Protein AF-A0A351F8P6-F1 (afdb_monomer)

pLDDT: mean 82.87, std 14.69, range [52.62, 96.88]

Solvent-accessible surface area (backbone atoms only — not comparable to full-atom values): 5040 Å² total; per-residue (Å²): 134,89,44,73,47,76,44,80,37,58,33,55,49,45,48,89,60,68,61,67,54,68,70,44,49,72,58,48,54,76,76,27,83,34,37,39,34,35,20,58,66,56,61,92,86,68,56,73,73,51,90,73,62,92,80,55,47,73,48,72,54,31,65,60,56,51,58,57,50,54,54,52,51,52,54,53,54,49,48,55,68,78,51,120

Secondary s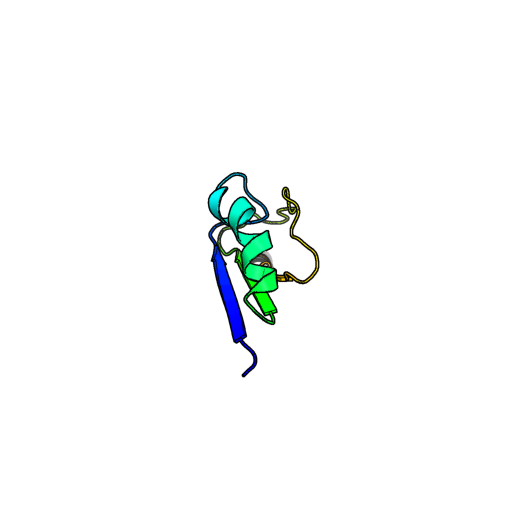tructure (DSSP, 8-state):
---EEEEEESSTTTSS--HHHHHHHHHHHHHSSEEEEEE-SPPTT----S---TTEEE--SHHHHHHHHHHHHHHHHHHHHH--

Radius of gyration: 17.73 Å; Cα contacts (8 Å, |Δi|>4): 108; chains: 1; bounding box: 32×32×55 Å

Sequence (84 aa):
MKRCLVMITSGFPFGLGETYIESEIDFLKDRFDKVIILPVELDPGAVPTRTVPQGVEYINVSARKQKIARAGDTVGGLKNLVFP

Foldseek 3Di:
DAFEAEAEAQAPQQDPPDVVCVVCQVVVQVVHQAYEYEHANDDVPGDGPDDHDPRYYYDDPNNVVVVVVVVVVVVVVVCVVVPD

Structure (mmCIF, N/CA/C/O backbone):
data_AF-A0A351F8P6-F1
#
_entry.id   AF-A0A351F8P6-F1
#
loop_
_atom_site.group_PDB
_atom_site.id
_atom_site.type_symbol
_atom_site.label_atom_id
_atom_site.label_alt_id
_atom_site.label_comp_id
_atom_site.label_asym_id
_atom_site.label_entity_id
_atom_site.label_seq_id
_atom_site.pdbx_PDB_ins_code
_atom_site.Cartn_x
_atom_site.Cartn_y
_atom_site.Cartn_z
_atom_site.occupancy
_atom_site.B_iso_or_equiv
_atom_site.auth_seq_id
_atom_site.auth_comp_id
_atom_site.auth_asym_id
_atom_site.auth_atom_id
_atom_site.pdbx_PDB_model_num
ATOM 1 N N . MET A 1 1 ? -24.029 -0.931 9.987 1.00 73.00 1 MET A N 1
ATOM 2 C CA . MET A 1 1 ? -23.726 -1.298 8.585 1.00 73.00 1 MET A CA 1
ATOM 3 C C . MET A 1 1 ? -22.226 -1.467 8.455 1.00 73.00 1 MET A C 1
ATOM 5 O O . MET A 1 1 ? -21.527 -0.625 9.003 1.00 73.00 1 MET A O 1
ATOM 9 N N . LYS A 1 2 ? -21.749 -2.517 7.774 1.00 89.12 2 LYS A N 1
ATOM 10 C CA . LYS A 1 2 ? -20.315 -2.693 7.497 1.00 89.12 2 LYS A CA 1
ATOM 11 C C . LYS A 1 2 ? -19.884 -1.730 6.387 1.00 89.12 2 LYS A C 1
ATOM 13 O O . LYS A 1 2 ? -20.573 -1.641 5.371 1.00 89.12 2 LYS A O 1
ATO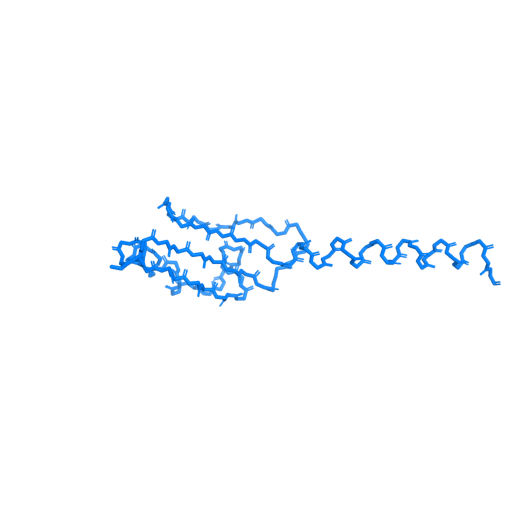M 18 N N . ARG A 1 3 ? -18.781 -1.010 6.580 1.00 95.31 3 ARG A N 1
ATOM 19 C CA . ARG A 1 3 ? -18.218 -0.026 5.649 1.00 95.31 3 ARG A CA 1
ATOM 20 C C . ARG A 1 3 ? -16.895 -0.540 5.097 1.00 95.31 3 ARG A C 1
ATOM 22 O O . ARG A 1 3 ? -15.967 -0.805 5.854 1.00 95.31 3 ARG A O 1
ATOM 29 N N . CYS A 1 4 ? -16.812 -0.643 3.776 1.00 96.00 4 CYS A N 1
ATOM 30 C CA . CYS A 1 4 ? -15.592 -1.011 3.069 1.00 96.00 4 CYS A CA 1
ATOM 31 C C . CYS A 1 4 ? -15.055 0.214 2.329 1.00 96.00 4 CYS A C 1
ATOM 33 O O . CYS A 1 4 ? -15.774 0.797 1.518 1.00 96.00 4 CYS A O 1
ATOM 35 N N . LEU A 1 5 ? -13.803 0.580 2.591 1.00 96.56 5 LEU A N 1
ATOM 36 C CA . L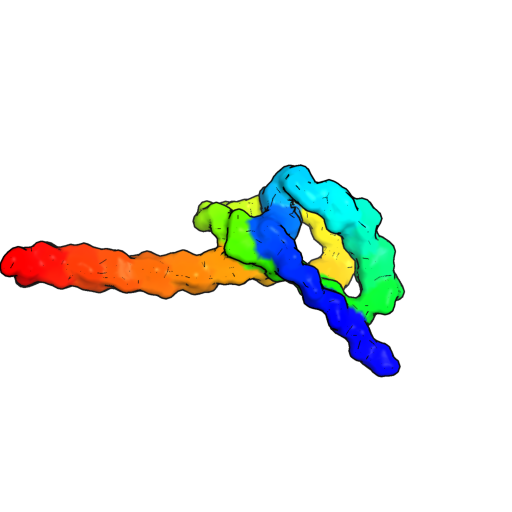EU A 1 5 ? -13.075 1.583 1.824 1.00 96.56 5 LEU A CA 1
ATOM 37 C C . LEU A 1 5 ? -12.244 0.885 0.747 1.00 96.56 5 LEU A C 1
ATOM 39 O O . LEU A 1 5 ? -11.480 -0.032 1.042 1.00 96.56 5 LEU A O 1
ATOM 43 N N . VAL A 1 6 ? -12.386 1.332 -0.498 1.00 96.25 6 VAL A N 1
ATOM 44 C CA . VAL A 1 6 ? -11.551 0.890 -1.617 1.00 96.25 6 VAL A CA 1
ATOM 45 C C . VAL A 1 6 ? -10.800 2.101 -2.149 1.00 96.25 6 VAL A C 1
ATOM 47 O O . VAL A 1 6 ? -11.421 3.078 -2.563 1.00 96.25 6 VAL A O 1
ATOM 50 N N . MET A 1 7 ? -9.474 2.037 -2.123 1.00 95.50 7 MET A N 1
ATOM 51 C CA . MET A 1 7 ? -8.587 3.101 -2.586 1.00 95.50 7 MET A CA 1
ATOM 52 C C . MET A 1 7 ? -7.892 2.645 -3.860 1.00 95.50 7 MET A C 1
ATOM 54 O O . MET A 1 7 ? -7.200 1.632 -3.855 1.00 95.50 7 MET A O 1
ATOM 58 N N . ILE A 1 8 ? -8.070 3.390 -4.945 1.00 94.88 8 ILE A N 1
ATOM 59 C CA . ILE A 1 8 ? -7.313 3.187 -6.181 1.00 94.88 8 ILE A CA 1
ATOM 60 C C . ILE A 1 8 ? -6.142 4.161 -6.138 1.00 94.88 8 ILE A C 1
ATOM 62 O O . ILE A 1 8 ? -6.357 5.364 -6.007 1.00 94.88 8 ILE A O 1
ATOM 66 N N . THR A 1 9 ? -4.926 3.633 -6.203 1.00 94.06 9 THR A N 1
ATOM 67 C CA . THR A 1 9 ? -3.686 4.405 -6.059 1.00 94.06 9 THR A CA 1
ATOM 68 C C . THR A 1 9 ? -2.824 4.229 -7.296 1.00 94.06 9 THR A C 1
ATOM 70 O O . THR A 1 9 ? -2.986 3.255 -8.042 1.00 94.06 9 THR A O 1
ATOM 73 N N . SER A 1 10 ? -1.896 5.155 -7.532 1.00 92.81 10 SER A N 1
ATOM 74 C CA . SER A 1 10 ? -0.919 4.941 -8.601 1.00 92.81 10 SER A CA 1
ATOM 75 C C . SER A 1 10 ? 0.041 3.822 -8.200 1.00 92.81 10 SER A C 1
ATOM 77 O O . SER A 1 10 ? 0.223 2.872 -8.963 1.00 92.81 10 SER A O 1
ATOM 79 N N . GLY A 1 11 ? 0.565 3.855 -6.968 1.00 92.88 11 GLY A N 1
ATOM 80 C CA . GLY A 1 11 ? 1.626 2.932 -6.579 1.00 92.88 11 GLY A CA 1
ATOM 81 C C . GLY A 1 11 ? 1.727 2.552 -5.107 1.00 92.88 11 GLY A C 1
ATOM 82 O O . GLY A 1 11 ? 2.545 1.691 -4.801 1.00 92.88 11 GLY A O 1
ATOM 83 N N . PHE A 1 12 ? 0.962 3.116 -4.172 1.00 94.38 12 PHE A N 1
ATOM 84 C CA . PHE A 1 12 ? 1.010 2.697 -2.761 1.00 94.38 12 PHE A CA 1
ATOM 85 C C . PHE A 1 12 ? 0.614 1.210 -2.592 1.00 94.38 12 PHE A C 1
ATOM 87 O O . PHE A 1 12 ? -0.412 0.812 -3.149 1.00 94.38 12 PHE A O 1
ATOM 94 N N . PRO A 1 13 ? 1.337 0.373 -1.811 1.00 93.88 13 PRO A N 1
ATOM 95 C CA . PRO A 1 13 ? 2.534 0.641 -0.982 1.00 93.88 13 PRO A CA 1
ATOM 96 C C . PRO A 1 13 ? 3.896 0.339 -1.661 1.00 93.88 13 PRO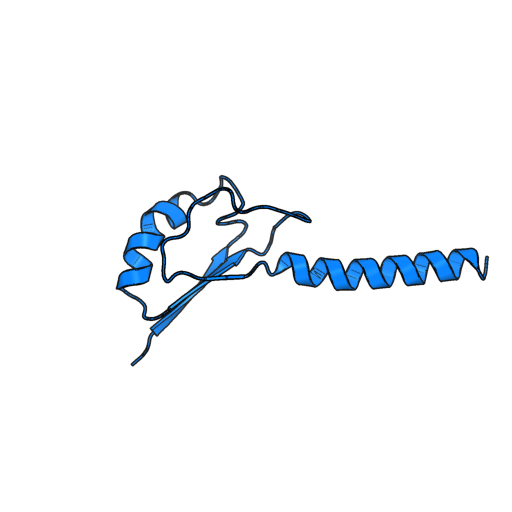 A C 1
ATOM 98 O O . PRO A 1 13 ? 4.900 0.108 -0.990 1.00 93.88 13 PRO A O 1
ATOM 101 N N . PHE A 1 14 ? 3.948 0.263 -2.987 1.00 93.06 14 PHE A N 1
ATOM 102 C CA . PHE A 1 14 ? 5.115 -0.164 -3.769 1.00 93.06 14 PHE A CA 1
ATOM 103 C C . PHE A 1 14 ? 6.068 0.988 -4.124 1.00 93.06 14 PHE A C 1
ATOM 105 O O . PHE A 1 14 ? 7.276 0.779 -4.190 1.00 93.06 14 PHE A O 1
ATOM 112 N N . GLY A 1 15 ? 5.551 2.200 -4.336 1.00 87.12 15 GLY A N 1
ATOM 113 C CA . GLY A 1 15 ? 6.355 3.385 -4.669 1.00 87.12 15 GLY A CA 1
ATOM 114 C C . GLY A 1 15 ? 6.625 4.321 -3.486 1.00 87.12 15 GLY A C 1
ATOM 115 O O . GLY A 1 15 ? 5.999 4.198 -2.434 1.00 87.12 15 GLY A O 1
ATOM 116 N N . LEU A 1 16 ? 7.509 5.304 -3.701 1.00 82.94 16 LEU A N 1
ATOM 117 C CA . LEU A 1 16 ? 7.826 6.385 -2.747 1.00 82.94 16 LEU A CA 1
ATOM 118 C C . LEU A 1 16 ? 6.840 7.570 -2.799 1.00 82.94 16 LEU A C 1
ATOM 120 O O . LEU A 1 16 ? 6.879 8.444 -1.938 1.00 82.94 16 LEU A O 1
ATOM 124 N N . GLY A 1 17 ? 5.972 7.625 -3.815 1.00 84.25 17 GLY A N 1
ATOM 125 C CA . GLY A 1 17 ? 4.908 8.628 -3.907 1.00 84.25 17 GLY A CA 1
ATOM 126 C C . GLY A 1 17 ? 3.791 8.397 -2.883 1.00 84.25 17 GLY A C 1
ATOM 127 O O . GLY A 1 17 ? 3.767 7.383 -2.193 1.00 84.25 17 GLY A O 1
ATOM 128 N N . GLU A 1 18 ? 2.821 9.309 -2.800 1.00 88.56 18 GLU A N 1
ATOM 129 C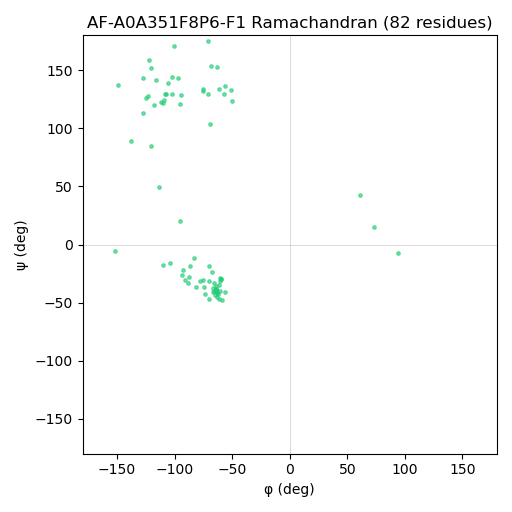 CA . GLU A 1 18 ? 1.609 9.120 -1.978 1.00 88.56 18 GLU A CA 1
ATOM 130 C C . GLU A 1 18 ? 1.907 8.936 -0.469 1.00 88.56 18 GLU A C 1
ATOM 132 O O . GLU A 1 18 ? 1.326 8.083 0.203 1.00 88.56 18 GLU A O 1
ATOM 137 N N . THR A 1 19 ? 2.829 9.727 0.090 1.00 90.19 19 THR A N 1
ATOM 138 C CA . THR A 1 19 ? 3.167 9.716 1.533 1.00 90.19 19 THR A CA 1
ATOM 139 C C . THR A 1 19 ? 1.970 10.043 2.427 1.00 90.19 19 THR A C 1
ATOM 141 O O . THR A 1 19 ? 1.859 9.529 3.535 1.00 90.19 19 THR A O 1
ATOM 144 N N . TYR A 1 20 ? 1.026 10.839 1.922 1.00 91.94 20 TYR A N 1
ATOM 145 C CA . TYR A 1 20 ? -0.234 11.125 2.604 1.00 91.94 20 TYR A CA 1
ATOM 146 C C . TYR A 1 20 ? -1.023 9.848 2.940 1.00 91.94 20 TYR A C 1
ATOM 148 O O . TYR A 1 20 ? -1.539 9.721 4.046 1.00 91.94 20 TYR A O 1
ATOM 156 N N . ILE A 1 21 ? -1.055 8.868 2.027 1.00 92.94 21 ILE A N 1
ATOM 157 C CA . ILE A 1 21 ? -1.771 7.602 2.250 1.00 92.94 21 ILE A CA 1
ATOM 158 C C . ILE A 1 21 ? -1.144 6.835 3.412 1.00 92.94 21 ILE A C 1
ATOM 160 O O . ILE A 1 21 ? -1.863 6.299 4.244 1.00 92.94 21 ILE A O 1
ATOM 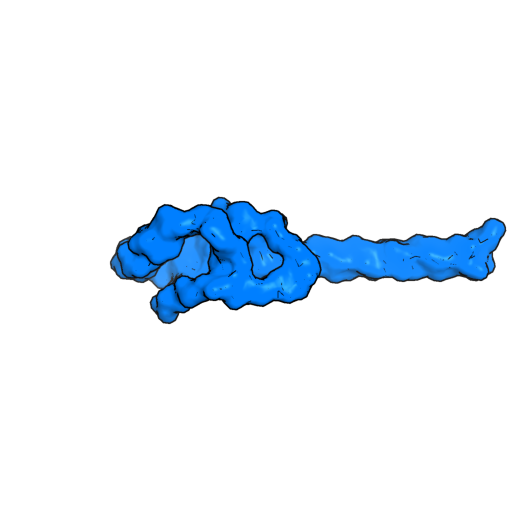164 N N . GLU A 1 22 ? 0.184 6.830 3.507 1.00 91.62 22 GLU A N 1
ATOM 165 C CA . GLU A 1 22 ? 0.914 6.180 4.599 1.00 91.62 22 GLU A CA 1
ATOM 166 C C . GLU A 1 22 ? 0.559 6.758 5.967 1.00 91.62 22 GLU A C 1
ATOM 168 O O . GLU A 1 22 ? 0.412 6.016 6.929 1.00 91.62 22 GLU A O 1
ATOM 173 N N . SER A 1 23 ? 0.394 8.079 6.048 1.00 91.56 23 SER A N 1
ATOM 174 C CA . SER A 1 23 ? 0.046 8.744 7.307 1.00 91.56 23 SER A CA 1
ATOM 175 C C . SER A 1 23 ? -1.424 8.543 7.686 1.00 91.56 23 SER A C 1
ATOM 177 O O . SER A 1 23 ? -1.752 8.500 8.866 1.00 91.56 23 SER A O 1
ATOM 179 N N . GLU A 1 24 ? -2.319 8.407 6.706 1.00 93.81 24 GLU A N 1
ATOM 180 C CA . GLU A 1 24 ? -3.762 8.259 6.938 1.00 93.81 24 GLU A CA 1
ATOM 181 C C . GLU A 1 24 ? -4.201 6.809 7.158 1.00 93.81 24 GLU A C 1
ATOM 183 O O . GLU A 1 24 ? -5.201 6.558 7.834 1.00 93.81 24 GLU A O 1
ATOM 188 N N . ILE A 1 25 ? -3.483 5.831 6.595 1.00 93.94 25 ILE A N 1
ATOM 189 C CA . ILE A 1 25 ? -3.944 4.437 6.546 1.00 93.94 25 ILE A CA 1
ATOM 190 C C . ILE A 1 25 ? -4.157 3.830 7.940 1.00 93.94 25 ILE A C 1
ATOM 192 O O . ILE A 1 25 ? -5.077 3.029 8.129 1.00 93.94 25 ILE A O 1
ATOM 196 N N . ASP A 1 26 ? -3.371 4.264 8.927 1.00 92.12 26 ASP A N 1
ATOM 197 C CA . ASP A 1 26 ? -3.533 3.860 10.322 1.00 92.12 26 ASP A CA 1
ATOM 198 C C . ASP A 1 26 ? -4.835 4.360 10.947 1.00 92.12 26 ASP A C 1
ATOM 200 O O . ASP A 1 26 ? -5.426 3.649 11.752 1.00 92.12 26 ASP A O 1
ATOM 204 N N . PHE A 1 27 ? -5.328 5.530 10.547 1.00 94.12 27 PHE A N 1
ATOM 205 C CA . PHE A 1 27 ? -6.620 6.040 11.005 1.00 94.12 27 PHE A CA 1
ATOM 206 C C . PHE A 1 27 ? -7.772 5.412 10.219 1.00 94.12 27 PHE A C 1
ATOM 208 O O . PHE A 1 27 ? -8.834 5.120 10.774 1.00 94.12 27 PHE A O 1
ATOM 215 N N . LEU A 1 28 ? -7.578 5.180 8.917 1.00 93.62 28 LEU A N 1
ATOM 216 C CA . LEU A 1 28 ? -8.605 4.611 8.045 1.00 93.62 28 LEU A CA 1
ATOM 217 C C . LEU A 1 28 ? -8.979 3.183 8.459 1.00 93.62 28 LEU A C 1
ATOM 219 O O . LEU A 1 28 ? -10.168 2.853 8.454 1.00 93.62 28 LEU A O 1
ATOM 223 N N . LYS A 1 29 ? -8.011 2.359 8.880 1.00 92.44 29 LYS A N 1
ATOM 224 C CA . LYS A 1 29 ? -8.286 0.981 9.331 1.00 92.44 29 LYS A CA 1
ATOM 225 C C . LYS A 1 29 ? -9.229 0.922 10.544 1.00 92.44 29 LYS A C 1
ATOM 227 O O . LYS A 1 29 ? -9.985 -0.031 10.669 1.00 92.44 29 LYS A O 1
ATOM 232 N N . ASP A 1 30 ? -9.227 1.951 11.394 1.00 92.88 30 ASP A N 1
ATOM 233 C CA . ASP A 1 30 ? -10.069 2.014 12.597 1.00 92.88 30 ASP A CA 1
ATOM 234 C C . ASP A 1 30 ? -11.468 2.586 12.299 1.00 92.88 30 ASP A C 1
ATOM 236 O O . ASP A 1 30 ? -12.413 2.428 13.077 1.00 92.88 30 ASP A O 1
ATOM 240 N N . ARG A 1 31 ? -11.628 3.283 11.167 1.00 93.94 31 ARG A N 1
ATOM 241 C CA . ARG A 1 31 ? -12.899 3.905 10.751 1.00 93.94 31 ARG A CA 1
ATOM 242 C C . ARG A 1 31 ? -13.735 3.012 9.839 1.00 93.94 31 ARG A C 1
ATOM 244 O O . ARG A 1 31 ? -14.966 3.165 9.796 1.00 93.94 31 ARG A O 1
ATOM 251 N N . PHE A 1 32 ? -13.090 2.108 9.113 1.00 95.75 32 PHE A N 1
ATOM 252 C CA . PHE A 1 32 ? -13.718 1.196 8.165 1.00 95.75 32 PHE A CA 1
ATOM 253 C C . PHE A 1 32 ? -13.542 -0.248 8.619 1.00 95.75 32 PHE A C 1
ATOM 255 O O . PHE A 1 32 ? -12.482 -0.633 9.085 1.00 95.75 32 PHE A O 1
ATOM 262 N N . ASP A 1 33 ? -14.570 -1.073 8.429 1.00 95.06 33 ASP A N 1
ATOM 263 C CA . ASP A 1 33 ? -14.499 -2.504 8.745 1.00 95.06 33 ASP A CA 1
ATOM 264 C C . ASP A 1 33 ? -13.533 -3.253 7.813 1.00 95.06 33 ASP A C 1
ATOM 266 O O . ASP A 1 33 ? -13.068 -4.345 8.135 1.00 95.06 33 ASP A O 1
ATOM 270 N N . LYS A 1 34 ? -13.284 -2.695 6.621 1.00 95.50 34 LYS A N 1
ATOM 271 C CA . LYS A 1 34 ? -12.342 -3.224 5.638 1.00 95.50 34 LYS A CA 1
ATOM 272 C C . LYS A 1 34 ? -11.734 -2.093 4.815 1.00 95.50 34 LYS A C 1
ATOM 274 O O . LYS A 1 34 ? -12.461 -1.215 4.347 1.00 95.50 34 LYS A O 1
ATOM 279 N N . VAL A 1 35 ? -10.426 -2.159 4.585 1.00 96.88 35 VAL A N 1
ATOM 280 C CA . VAL A 1 35 ? -9.700 -1.243 3.698 1.00 96.88 35 VAL A CA 1
ATOM 281 C C . VAL A 1 35 ? -8.952 -2.063 2.652 1.00 96.88 35 VAL A C 1
ATOM 283 O O . VAL A 1 35 ? -8.207 -2.981 2.998 1.00 96.88 35 VAL A O 1
ATOM 286 N N . ILE A 1 36 ? -9.179 -1.750 1.376 1.00 96.44 36 ILE A N 1
ATOM 287 C CA . ILE A 1 36 ? -8.540 -2.408 0.232 1.00 96.44 36 ILE A CA 1
ATOM 288 C C . ILE A 1 36 ? -7.831 -1.353 -0.612 1.00 96.44 36 ILE A C 1
ATOM 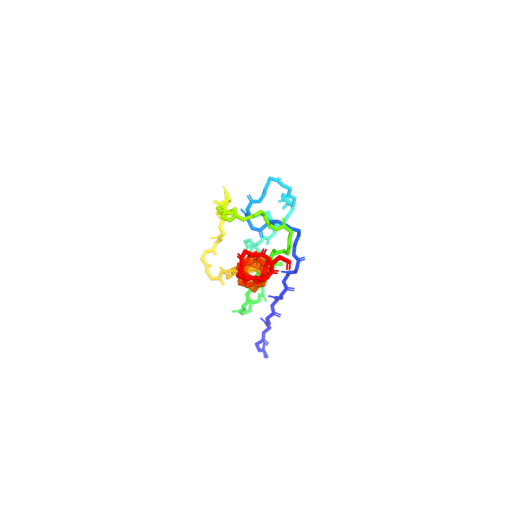290 O O . ILE A 1 36 ? -8.458 -0.384 -1.039 1.00 96.44 36 ILE A O 1
ATOM 294 N N . ILE A 1 37 ? -6.554 -1.573 -0.906 1.00 95.56 37 ILE A N 1
ATOM 295 C CA . ILE A 1 37 ? -5.744 -0.709 -1.765 1.00 95.56 37 ILE A CA 1
ATOM 296 C C . ILE A 1 37 ? -5.485 -1.403 -3.103 1.00 95.56 37 ILE A C 1
ATOM 298 O O . ILE A 1 37 ? -5.050 -2.555 -3.158 1.00 95.56 37 ILE A O 1
ATOM 302 N N . LEU A 1 38 ? -5.751 -0.695 -4.194 1.00 95.00 38 LEU A N 1
ATOM 303 C CA . LEU A 1 38 ? -5.628 -1.165 -5.568 1.00 95.00 38 LEU A CA 1
ATOM 304 C C . LEU A 1 38 ? -4.624 -0.283 -6.326 1.00 95.00 38 LEU A C 1
ATOM 306 O O . LEU A 1 38 ? -5.044 0.657 -7.004 1.00 95.00 38 LEU A O 1
ATOM 310 N N . PRO A 1 39 ? -3.314 -0.564 -6.236 1.00 93.19 39 PRO A N 1
ATOM 311 C CA . PRO A 1 39 ? -2.323 0.114 -7.059 1.00 93.19 39 PRO A CA 1
ATOM 312 C C . PRO A 1 39 ? -2.421 -0.338 -8.521 1.00 93.19 39 PRO A C 1
ATOM 314 O O . PRO A 1 39 ? -2.440 -1.546 -8.814 1.00 93.19 39 PRO A O 1
ATOM 317 N N . VAL A 1 40 ? -2.492 0.628 -9.441 1.00 91.62 40 VAL A N 1
ATOM 318 C CA . VAL A 1 40 ? -2.750 0.366 -10.872 1.00 91.62 40 VAL A CA 1
ATOM 319 C C . VAL A 1 40 ? -1.555 0.619 -11.793 1.00 91.62 40 VAL A C 1
ATOM 321 O O . VAL A 1 40 ? -1.538 0.064 -12.893 1.00 91.62 40 VAL A O 1
ATOM 324 N N . GLU A 1 41 ? -0.541 1.359 -11.347 1.00 90.00 41 GLU A N 1
ATOM 325 C CA . GLU A 1 41 ? 0.629 1.764 -12.144 1.00 90.00 41 GLU A CA 1
ATOM 326 C C . GLU A 1 41 ? 1.921 1.118 -11.621 1.00 90.00 41 GLU A C 1
ATOM 328 O O . GLU A 1 41 ? 2.917 1.788 -11.372 1.00 90.00 41 GLU A O 1
ATOM 333 N N . LEU A 1 42 ? 1.907 -0.202 -11.409 1.00 89.19 42 LEU A N 1
ATOM 334 C CA . LEU A 1 42 ? 3.091 -0.919 -10.932 1.00 89.19 42 LEU A CA 1
ATOM 335 C C . LEU A 1 42 ? 3.874 -1.576 -12.064 1.00 89.19 42 LEU A C 1
ATOM 337 O O . LEU A 1 42 ? 3.309 -2.161 -12.996 1.00 89.19 42 LEU A O 1
ATOM 341 N N . ASP A 1 43 ? 5.191 -1.558 -11.900 1.00 85.50 43 ASP A N 1
ATOM 342 C CA . ASP A 1 43 ? 6.116 -2.291 -12.749 1.00 85.50 43 ASP A CA 1
ATOM 343 C C . ASP A 1 43 ? 6.005 -3.816 -12.554 1.00 85.50 43 ASP A C 1
ATOM 345 O O . ASP A 1 43 ? 5.627 -4.305 -11.478 1.00 85.50 43 ASP A O 1
ATOM 349 N N . PRO A 1 44 ? 6.356 -4.611 -13.589 1.00 82.12 44 PRO A N 1
ATOM 350 C CA . PRO A 1 44 ? 6.494 -6.058 -13.461 1.00 82.12 44 PRO A CA 1
ATOM 351 C C . PRO A 1 44 ? 7.370 -6.447 -12.266 1.00 82.12 44 PRO A C 1
ATOM 353 O O . PRO A 1 44 ? 8.535 -6.072 -12.193 1.00 82.12 44 PRO A O 1
ATOM 356 N N . GLY A 1 45 ? 6.832 -7.258 -11.354 1.00 83.44 45 GLY A N 1
ATOM 357 C CA . GLY A 1 45 ? 7.601 -7.747 -10.206 1.00 83.44 45 GLY A CA 1
ATOM 358 C C . GLY A 1 45 ? 7.868 -6.698 -9.125 1.00 83.44 45 GLY A C 1
ATOM 359 O O . GLY A 1 45 ? 8.706 -6.948 -8.263 1.00 83.44 45 GLY A O 1
ATOM 360 N N . ALA A 1 46 ? 7.159 -5.562 -9.140 1.00 87.06 46 ALA A N 1
ATOM 361 C CA . ALA A 1 46 ? 7.225 -4.578 -8.067 1.00 87.06 46 ALA A CA 1
ATOM 362 C C . ALA A 1 46 ? 7.001 -5.238 -6.697 1.00 87.06 46 ALA A C 1
ATOM 364 O O . ALA A 1 46 ? 6.060 -6.016 -6.502 1.00 87.06 46 ALA A O 1
ATOM 365 N N . VAL A 1 47 ? 7.869 -4.896 -5.748 1.00 89.25 47 VAL A N 1
ATOM 366 C CA . VAL A 1 47 ? 7.830 -5.379 -4.366 1.00 89.25 47 VAL A CA 1
ATOM 367 C C . VAL A 1 47 ? 7.323 -4.239 -3.478 1.00 89.25 47 VAL A C 1
ATOM 369 O O . VAL A 1 47 ? 7.702 -3.091 -3.715 1.00 89.25 47 VAL A O 1
ATOM 372 N N . PRO A 1 48 ? 6.457 -4.503 -2.484 1.00 90.94 48 PRO A N 1
ATOM 373 C CA . PRO A 1 48 ? 6.052 -3.486 -1.519 1.00 90.94 48 PRO A CA 1
ATOM 374 C C . PRO A 1 48 ? 7.286 -2.909 -0.821 1.00 90.94 48 PRO A C 1
ATOM 376 O O . PRO A 1 48 ? 8.115 -3.666 -0.317 1.00 90.94 48 PRO A O 1
ATOM 379 N N . THR A 1 49 ? 7.408 -1.586 -0.787 1.00 92.31 49 THR A N 1
ATOM 380 C CA . THR A 1 49 ? 8.539 -0.896 -0.141 1.00 92.31 49 THR A CA 1
ATOM 381 C C . THR A 1 49 ? 8.152 -0.287 1.199 1.00 92.31 49 THR A C 1
ATOM 383 O O . THR A 1 49 ? 9.026 0.041 1.998 1.00 92.31 49 THR A O 1
ATOM 386 N N . ARG A 1 50 ? 6.847 -0.161 1.461 1.00 91.25 50 ARG A N 1
ATOM 387 C CA . ARG A 1 50 ? 6.298 0.414 2.686 1.00 91.25 50 ARG A CA 1
ATOM 388 C C . ARG A 1 50 ? 5.424 -0.568 3.443 1.00 91.25 50 ARG A C 1
ATOM 390 O O . ARG A 1 50 ? 4.799 -1.461 2.866 1.00 91.25 50 ARG A O 1
ATOM 397 N N . THR A 1 51 ? 5.376 -0.367 4.753 1.00 89.81 51 THR A N 1
ATOM 398 C CA . THR A 1 51 ? 4.564 -1.175 5.655 1.00 89.81 51 THR A CA 1
ATOM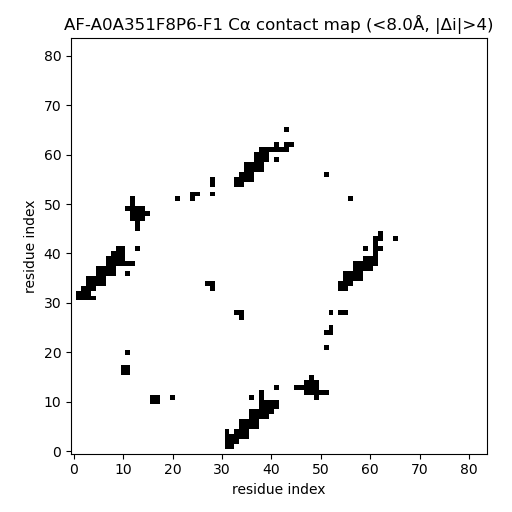 399 C C . THR A 1 51 ? 3.099 -0.788 5.514 1.00 89.81 51 THR A C 1
ATOM 401 O O . THR A 1 51 ? 2.743 0.386 5.527 1.00 89.81 51 THR A O 1
ATOM 404 N N . VAL A 1 52 ? 2.241 -1.796 5.405 1.00 91.94 52 VAL A N 1
ATOM 405 C CA . VAL A 1 52 ? 0.789 -1.641 5.477 1.00 91.94 52 VAL A CA 1
ATOM 406 C C . VAL A 1 52 ? 0.339 -2.207 6.823 1.00 91.94 52 VAL A C 1
ATOM 408 O O . VAL A 1 52 ? 0.746 -3.325 7.157 1.00 91.94 52 VAL A O 1
ATOM 411 N N . PRO A 1 53 ? -0.451 -1.469 7.624 1.00 91.75 53 PRO A N 1
ATOM 412 C CA . PRO A 1 53 ? -0.874 -1.951 8.930 1.00 91.75 53 PRO A CA 1
ATOM 413 C C . PRO A 1 53 ? -1.745 -3.204 8.814 1.00 91.75 53 PRO A C 1
ATOM 415 O O . PRO A 1 53 ? -2.456 -3.420 7.829 1.00 91.75 53 PRO A O 1
ATOM 418 N N . GLN A 1 54 ? -1.713 -4.033 9.858 1.00 90.50 54 GLN A N 1
ATOM 419 C CA . GLN A 1 54 ? -2.547 -5.229 9.938 1.00 90.50 54 GLN A CA 1
ATOM 420 C C . GLN A 1 54 ? -4.032 -4.862 9.780 1.00 90.50 54 GLN A C 1
ATOM 422 O O . GLN A 1 54 ? -4.507 -3.898 10.376 1.00 90.50 54 GLN A O 1
ATOM 427 N N . GLY A 1 55 ? -4.764 -5.647 8.985 1.00 88.69 55 GLY A N 1
ATOM 428 C CA . GLY A 1 55 ? -6.183 -5.409 8.688 1.00 88.69 55 GLY A CA 1
ATOM 429 C C . GLY A 1 55 ? -6.438 -4.606 7.409 1.00 88.69 55 GLY A C 1
ATOM 430 O O . GLY A 1 55 ? -7.584 -4.514 6.973 1.00 88.69 55 GLY A O 1
ATOM 431 N N . VAL A 1 56 ? -5.388 -4.084 6.770 1.00 95.00 56 VAL A N 1
ATOM 432 C CA . VAL A 1 56 ? -5.472 -3.454 5.450 1.00 95.00 56 VAL A CA 1
ATOM 433 C C . VAL A 1 56 ? -4.956 -4.422 4.388 1.00 95.00 56 VAL A C 1
ATOM 435 O O . VAL A 1 56 ? -3.874 -4.994 4.511 1.00 95.00 56 VAL A O 1
ATOM 438 N N . GLU A 1 57 ? -5.742 -4.611 3.333 1.00 94.62 57 GLU A N 1
ATOM 439 C CA . GLU A 1 57 ? -5.401 -5.477 2.204 1.00 94.62 57 GLU A CA 1
ATOM 440 C C . GLU A 1 57 ? -4.928 -4.628 1.019 1.00 94.62 57 GLU A C 1
ATOM 442 O O . GLU A 1 57 ? -5.472 -3.555 0.760 1.00 94.62 57 GLU A O 1
ATOM 447 N N . TYR A 1 58 ? -3.957 -5.116 0.246 1.00 93.19 58 TYR A N 1
ATOM 448 C CA . TYR A 1 58 ? -3.632 -4.542 -1.060 1.00 93.19 58 TYR A CA 1
ATOM 449 C C . TYR A 1 58 ? -3.633 -5.625 -2.137 1.00 93.19 58 TYR A C 1
ATOM 451 O O . TYR A 1 58 ? -3.227 -6.764 -1.903 1.00 93.19 58 TYR A O 1
ATOM 459 N N . ILE A 1 59 ? -4.097 -5.272 -3.335 1.00 91.56 59 ILE A N 1
ATOM 460 C CA . ILE A 1 59 ? -4.183 -6.186 -4.476 1.00 91.56 59 ILE A CA 1
ATOM 461 C C . ILE A 1 59 ? -3.490 -5.530 -5.662 1.00 91.56 59 ILE A C 1
ATOM 463 O O . ILE A 1 59 ? -3.974 -4.542 -6.206 1.00 91.56 59 ILE A O 1
ATOM 467 N N . ASN A 1 60 ? -2.370 -6.108 -6.100 1.00 87.19 60 ASN A N 1
ATOM 468 C CA . ASN A 1 60 ? -1.676 -5.642 -7.296 1.00 87.19 60 ASN A CA 1
ATOM 469 C C . ASN A 1 60 ? -2.513 -5.955 -8.551 1.00 87.19 60 ASN A C 1
ATOM 471 O O . ASN A 1 60 ? -2.557 -7.096 -9.025 1.00 87.19 60 ASN A O 1
ATOM 475 N N . VAL A 1 61 ? -3.160 -4.927 -9.105 1.00 83.19 61 VAL A N 1
ATOM 476 C CA . VAL A 1 61 ? -4.024 -5.058 -10.288 1.00 83.19 61 VAL A CA 1
ATOM 477 C C . VAL A 1 61 ? -3.198 -5.150 -11.579 1.00 83.19 61 VAL A C 1
ATOM 479 O O . VAL A 1 61 ? -3.578 -5.859 -12.517 1.00 83.19 61 VAL A O 1
ATOM 482 N N . SER A 1 62 ? -2.034 -4.498 -11.624 1.00 74.31 62 SER A N 1
ATOM 483 C CA . SER A 1 62 ? -1.145 -4.488 -12.797 1.00 74.31 62 SER A CA 1
ATOM 484 C C . SER A 1 62 ? -0.575 -5.878 -13.135 1.00 74.31 62 SER A C 1
ATOM 486 O O . SER A 1 62 ? -0.496 -6.253 -14.309 1.00 74.31 62 SER A O 1
ATOM 488 N N . ALA A 1 63 ? -0.286 -6.705 -12.121 1.00 67.56 63 ALA A N 1
ATOM 489 C CA . ALA A 1 63 ? 0.252 -8.053 -12.302 1.00 67.56 63 ALA A CA 1
ATOM 490 C C . ALA A 1 63 ? -0.692 -8.952 -13.121 1.00 67.56 63 ALA A C 1
ATOM 492 O O . ALA A 1 63 ? -0.249 -9.841 -13.856 1.00 67.56 63 ALA A O 1
ATOM 493 N N . ARG A 1 64 ? -2.007 -8.708 -13.036 1.00 60.03 64 ARG A N 1
ATOM 494 C CA . ARG A 1 64 ? -3.012 -9.470 -13.784 1.00 60.03 64 ARG A CA 1
ATOM 495 C C . ARG A 1 64 ? -3.042 -9.095 -15.267 1.00 60.03 64 ARG A C 1
ATOM 497 O O . ARG A 1 64 ? -3.191 -9.991 -16.096 1.00 60.03 64 ARG A O 1
ATOM 504 N N . LYS A 1 65 ? -2.838 -7.815 -15.613 1.00 57.47 65 LYS A N 1
ATOM 505 C CA . LYS A 1 65 ? -2.728 -7.369 -17.017 1.00 57.47 65 LYS A CA 1
ATOM 506 C C . LYS A 1 65 ? -1.519 -7.997 -17.716 1.00 57.47 65 LYS A C 1
ATOM 508 O O . LYS A 1 65 ? -1.637 -8.462 -18.847 1.00 57.47 65 LYS A O 1
ATOM 513 N N . GLN A 1 66 ? -0.378 -8.078 -17.032 1.00 55.62 66 GLN A N 1
ATOM 514 C CA . GLN A 1 66 ? 0.867 -8.549 -17.648 1.00 55.62 66 GLN A CA 1
ATOM 515 C C . GLN A 1 66 ? 0.883 -10.048 -17.977 1.00 55.62 66 GLN A C 1
ATOM 517 O O . GLN A 1 66 ? 1.496 -10.441 -18.968 1.00 55.62 66 GLN A O 1
ATOM 522 N N . LYS A 1 67 ? 0.197 -10.897 -17.197 1.00 54.91 67 LYS A N 1
ATOM 523 C CA . LYS A 1 67 ? 0.103 -12.338 -17.508 1.00 54.91 67 LYS A CA 1
ATOM 524 C C . LYS A 1 67 ? -0.633 -12.602 -18.824 1.00 54.91 67 LYS A C 1
ATOM 526 O O . LYS A 1 67 ? -0.236 -13.488 -19.573 1.00 54.91 67 LYS A O 1
ATOM 531 N N . ILE A 1 68 ? -1.679 -11.826 -19.106 1.00 59.88 68 ILE A N 1
ATOM 532 C CA . ILE A 1 68 ? -2.485 -11.971 -20.325 1.00 59.88 68 ILE A CA 1
ATOM 533 C C . ILE A 1 68 ? -1.710 -11.449 -21.541 1.00 59.88 68 ILE A C 1
ATOM 535 O O . ILE A 1 68 ? -1.665 -12.124 -22.566 1.00 59.88 68 ILE A O 1
ATOM 539 N N . ALA A 1 69 ? -1.036 -10.301 -21.408 1.00 55.94 69 ALA A N 1
ATOM 540 C CA . ALA A 1 69 ? -0.207 -9.738 -22.476 1.00 55.94 69 ALA A CA 1
ATOM 541 C C . ALA A 1 69 ? 0.920 -10.699 -22.909 1.00 55.94 69 ALA A C 1
ATOM 543 O O . ALA A 1 69 ? 1.046 -11.014 -24.088 1.00 55.94 69 ALA A O 1
ATOM 544 N N . ARG A 1 70 ? 1.663 -11.270 -21.948 1.00 56.06 70 ARG A N 1
ATOM 545 C CA . ARG A 1 70 ? 2.776 -12.200 -22.228 1.00 56.06 70 ARG A CA 1
ATOM 546 C C . ARG A 1 70 ? 2.358 -13.476 -22.960 1.00 56.06 70 ARG A C 1
ATOM 548 O O . ARG A 1 70 ? 3.117 -13.996 -23.778 1.00 56.06 70 ARG A O 1
ATOM 555 N N . ALA A 1 71 ? 1.165 -13.992 -22.669 1.00 59.38 71 ALA A N 1
ATOM 556 C CA . ALA A 1 71 ? 0.624 -15.140 -23.390 1.00 59.38 71 ALA A CA 1
ATOM 557 C C . ALA A 1 71 ? 0.336 -14.784 -24.860 1.00 59.38 71 ALA A C 1
ATOM 559 O O . ALA A 1 71 ? 0.651 -15.571 -25.752 1.00 59.38 71 ALA A O 1
ATOM 560 N N . GLY A 1 72 ? -0.192 -13.582 -25.113 1.00 59.44 72 GLY A N 1
ATOM 561 C CA . GLY A 1 72 ? -0.407 -13.055 -26.463 1.00 59.44 72 GLY A CA 1
ATOM 562 C C . GLY A 1 72 ? 0.893 -12.900 -27.253 1.00 59.44 72 GLY A C 1
ATOM 563 O O . GLY A 1 72 ? 0.973 -13.385 -28.381 1.00 59.44 72 GLY A O 1
ATOM 564 N N . ASP A 1 73 ? 1.927 -12.319 -26.641 1.00 59.38 73 ASP A N 1
ATOM 565 C CA . ASP A 1 73 ? 3.228 -12.099 -27.290 1.00 59.38 73 ASP A CA 1
ATOM 566 C C . ASP A 1 73 ? 3.928 -13.412 -27.649 1.00 59.38 73 ASP A C 1
ATOM 568 O O . ASP A 1 73 ? 4.499 -13.549 -28.729 1.00 59.38 73 ASP A O 1
ATOM 572 N N . THR A 1 74 ? 3.840 -14.414 -26.771 1.00 63.28 74 THR A N 1
ATOM 573 C CA . THR A 1 74 ? 4.431 -15.736 -27.025 1.00 63.28 74 THR A CA 1
ATOM 574 C C . THR A 1 74 ? 3.740 -16.419 -28.207 1.00 63.28 74 THR A C 1
ATOM 576 O O . THR A 1 74 ? 4.405 -16.951 -29.094 1.00 63.28 74 THR A O 1
ATOM 579 N N . VAL A 1 75 ? 2.406 -16.355 -28.276 1.00 67.12 75 VAL A N 1
ATOM 580 C CA . VAL A 1 75 ? 1.636 -16.913 -29.400 1.00 67.12 75 VAL A CA 1
ATOM 581 C C . VAL A 1 75 ? 1.902 -16.147 -30.700 1.00 67.12 75 VAL A C 1
ATOM 583 O O . VAL A 1 75 ? 2.036 -16.772 -31.751 1.00 67.12 75 VAL A O 1
ATOM 586 N N . GLY A 1 76 ? 2.000 -14.816 -30.651 1.00 63.41 76 GLY A N 1
ATOM 587 C CA . GLY A 1 76 ? 2.354 -13.992 -31.810 1.00 63.41 76 GLY A CA 1
ATOM 588 C C . GLY A 1 76 ? 3.762 -14.291 -32.333 1.00 63.41 76 GLY A C 1
ATOM 589 O O . GLY A 1 76 ? 3.942 -14.504 -33.531 1.00 63.41 76 GLY A O 1
ATOM 590 N N . GLY A 1 77 ? 4.741 -14.399 -31.432 1.00 62.62 77 GLY A N 1
ATOM 591 C CA . GLY A 1 77 ? 6.123 -14.744 -31.769 1.00 62.62 77 GLY A CA 1
ATOM 592 C C . GLY A 1 77 ? 6.264 -16.141 -32.378 1.00 62.62 77 GLY A C 1
ATOM 593 O O . GLY A 1 77 ? 6.971 -16.304 -33.368 1.00 62.62 77 GLY A O 1
ATOM 594 N N . LEU A 1 78 ? 5.543 -17.139 -31.854 1.00 65.12 78 LEU A N 1
ATOM 595 C CA . LEU A 1 78 ? 5.525 -18.494 -32.420 1.00 65.12 78 LEU A CA 1
ATOM 596 C C . LEU A 1 78 ? 4.864 -18.552 -33.803 1.00 65.12 78 LEU A C 1
ATOM 598 O O . LEU A 1 78 ? 5.344 -19.278 -34.669 1.00 65.12 78 LEU A O 1
ATOM 602 N N . LYS A 1 79 ? 3.800 -17.779 -34.050 1.00 57.47 79 LYS A N 1
ATOM 603 C CA . LYS A 1 79 ? 3.172 -17.717 -35.381 1.00 57.47 79 LYS A CA 1
ATOM 604 C C . LYS A 1 79 ? 4.130 -17.178 -36.445 1.00 57.47 79 LYS A C 1
ATOM 606 O O . LYS A 1 79 ? 4.222 -17.788 -37.502 1.00 57.47 79 LYS A O 1
ATOM 611 N N . ASN A 1 80 ? 4.893 -16.131 -36.129 1.00 58.34 80 ASN A N 1
ATOM 612 C CA . ASN A 1 80 ? 5.893 -15.559 -37.041 1.00 58.34 80 ASN A CA 1
ATOM 6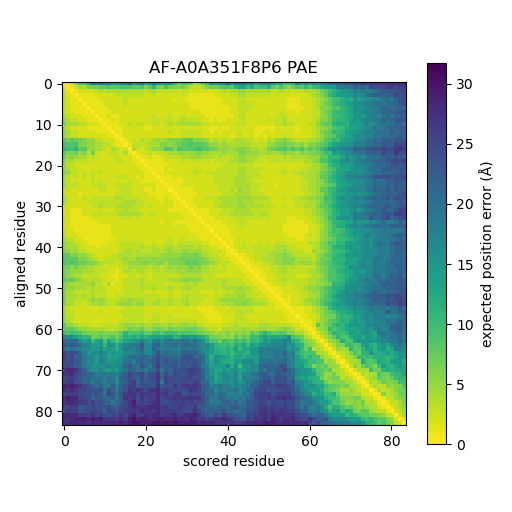13 C C . ASN A 1 80 ? 7.115 -16.467 -37.271 1.00 58.34 80 ASN A C 1
ATOM 615 O O . ASN A 1 80 ? 7.852 -16.265 -38.229 1.00 58.34 80 ASN A O 1
ATOM 619 N N . LEU A 1 81 ? 7.358 -17.448 -36.394 1.00 57.50 81 LEU A N 1
ATOM 620 C CA . LEU A 1 81 ? 8.460 -18.407 -36.539 1.00 57.50 81 LEU A CA 1
ATOM 621 C C . LEU A 1 81 ? 8.058 -19.670 -37.312 1.00 57.50 81 LEU A C 1
ATOM 623 O O . LEU A 1 81 ? 8.901 -20.288 -37.955 1.00 57.50 81 LEU A O 1
ATOM 627 N N . VAL A 1 82 ? 6.790 -20.077 -37.213 1.00 58.94 82 VAL A N 1
ATOM 628 C CA . VAL A 1 82 ? 6.268 -21.296 -37.855 1.00 58.94 82 VAL A CA 1
ATOM 629 C C . VAL A 1 82 ? 5.669 -20.994 -39.237 1.00 58.94 82 VAL A C 1
ATOM 631 O O . VAL A 1 82 ? 5.610 -21.883 -40.082 1.00 58.94 82 VAL A O 1
ATOM 634 N N . PHE A 1 83 ? 5.285 -19.741 -39.493 1.00 55.81 83 PHE A N 1
ATOM 635 C CA . PHE A 1 83 ? 4.796 -19.258 -40.784 1.00 55.81 83 PHE A CA 1
ATOM 636 C C . PHE A 1 83 ? 5.407 -17.873 -41.086 1.00 55.81 83 PHE A C 1
ATOM 638 O O . PHE A 1 83 ? 4.826 -16.871 -40.663 1.00 55.81 83 PHE A O 1
ATOM 645 N N . PRO A 1 84 ? 6.587 -17.792 -41.735 1.00 52.62 84 PRO A N 1
ATOM 646 C CA . PRO A 1 84 ? 7.084 -16.534 -42.294 1.00 52.62 84 PRO A CA 1
ATOM 647 C C . PRO A 1 84 ? 6.213 -16.030 -43.455 1.00 52.62 84 PRO A C 1
ATOM 649 O O . PRO A 1 84 ? 5.528 -16.860 -44.100 1.00 52.62 84 PRO A O 1
#

Mean predicted aligned error: 9.32 Å

Nearest PDB structures (foldseek):
  6kg3-assembly2_C  TM=4.471E-01  e=7.460E-01  Escherichia coli NCCP15648
  5deo-assembly1_A  TM=4.518E-01  e=6.988E-01  Mycobacteroides abscessus ATCC 19977
  6kh2-assembly1_D  TM=4.190E-01  e=6.547E-01  Escherichia coli NCCP15648
  2h29-assembly1_B  TM=3.510E-01  e=1.633E+00  Staphylococcus aureus
  2vxm-assembly4_D  TM=4.337E-01  e=5.643E+00  Bos taurus